Protein AF-A0A538ILQ4-F1 (afdb_monomer)

Mean predicted aligned error: 4.0 Å

Secondary structure (DSSP, 8-state):
---HHHH--TT--------S-STTTSSSHHHHHHHHHHHHHTT-

Radius of gyration: 11.78 Å; Cα contacts (8 Å, |Δi|>4): 13; chains: 1; bounding box: 23×19×32 Å

Solvent-accessible surface area (backbone atoms only — not comparable to full-atom values): 3112 Å² total; per-residue (Å²): 133,80,65,58,88,80,70,62,56,97,88,65,85,89,79,95,76,83,92,63,86,38,71,90,85,30,94,39,64,62,59,51,49,52,51,51,52,51,56,59,59,74,75,111

Structure (mmCIF, N/CA/C/O backbone):
data_AF-A0A538ILQ4-F1
#
_entry.id   AF-A0A538ILQ4-F1
#
loop_
_atom_site.group_PDB
_atom_site.id
_atom_site.type_symbol
_atom_site.label_atom_id
_atom_site.label_alt_id
_atom_site.label_comp_id
_atom_site.label_asym_id
_atom_site.label_entity_id
_atom_site.label_seq_id
_atom_site.pdbx_PDB_ins_code
_atom_site.Cartn_x
_atom_site.Cartn_y
_atom_site.Cartn_z
_atom_site.occupancy
_atom_site.B_iso_or_equiv
_atom_site.auth_seq_id
_atom_site.auth_comp_id
_atom_site.auth_asym_id
_atom_site.auth_atom_id
_atom_site.pdbx_PDB_model_num
ATOM 1 N N . VAL A 1 1 ? -2.882 -15.030 1.105 1.00 49.38 1 VAL A N 1
ATOM 2 C CA . VAL A 1 1 ? -2.803 -13.677 1.700 1.00 49.38 1 VAL A CA 1
ATOM 3 C C . VAL A 1 1 ? -4.076 -13.493 2.504 1.00 49.38 1 VAL A C 1
ATOM 5 O O . VAL A 1 1 ? -5.139 -13.676 1.925 1.00 49.38 1 VAL A O 1
ATOM 8 N N . ALA A 1 2 ? -3.976 -13.307 3.822 1.00 54.25 2 ALA A N 1
ATOM 9 C CA . ALA A 1 2 ? -5.139 -13.076 4.684 1.00 54.25 2 ALA A CA 1
ATOM 10 C C . ALA A 1 2 ? -5.781 -11.710 4.371 1.00 54.25 2 ALA A C 1
ATOM 12 O O . ALA A 1 2 ? -5.106 -10.821 3.845 1.00 54.25 2 ALA A O 1
ATOM 13 N N . SER A 1 3 ? -7.076 -11.557 4.656 1.00 71.56 3 SER A N 1
ATOM 14 C CA . SER A 1 3 ? -7.840 -10.330 4.408 1.00 71.56 3 SER A CA 1
ATOM 15 C C . SER A 1 3 ? -7.543 -9.291 5.491 1.00 71.56 3 SER A C 1
ATOM 17 O O . SER A 1 3 ? -8.357 -9.050 6.376 1.00 71.56 3 SER A O 1
ATOM 19 N N . VAL A 1 4 ? -6.381 -8.637 5.398 1.00 81.44 4 VAL A N 1
ATOM 20 C CA . VAL A 1 4 ? -5.920 -7.672 6.414 1.00 81.44 4 VAL A CA 1
ATOM 21 C C . VAL A 1 4 ? -6.960 -6.582 6.707 1.00 81.44 4 VAL A C 1
ATOM 23 O O . VAL A 1 4 ? -7.112 -6.184 7.849 1.00 81.44 4 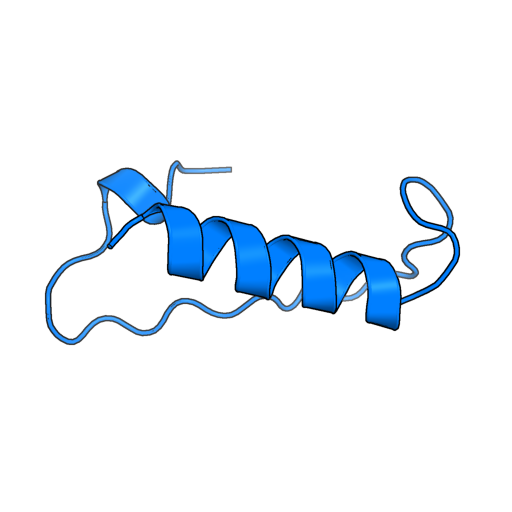VAL A O 1
ATOM 26 N N . ALA A 1 5 ? -7.721 -6.135 5.704 1.00 80.62 5 ALA A N 1
ATOM 27 C CA . ALA A 1 5 ? -8.748 -5.108 5.891 1.00 80.62 5 ALA A CA 1
ATOM 28 C C . ALA A 1 5 ? -9.923 -5.542 6.791 1.00 80.62 5 ALA A C 1
ATOM 30 O O . ALA A 1 5 ? -10.523 -4.695 7.438 1.00 80.62 5 ALA A O 1
ATOM 31 N N . ALA A 1 6 ? -10.264 -6.834 6.818 1.00 82.88 6 ALA A N 1
ATOM 32 C CA . ALA A 1 6 ? -11.366 -7.352 7.636 1.00 82.88 6 ALA A CA 1
ATOM 33 C C . ALA A 1 6 ? -10.908 -7.775 9.040 1.00 82.88 6 ALA A C 1
ATOM 35 O O . ALA A 1 6 ? -11.722 -7.811 9.958 1.00 82.88 6 ALA A O 1
ATOM 36 N N . ASP A 1 7 ? -9.619 -8.093 9.179 1.00 87.06 7 ASP A N 1
ATOM 37 C CA . ASP A 1 7 ? -9.033 -8.649 10.398 1.00 87.06 7 ASP A CA 1
ATOM 38 C C . ASP A 1 7 ? -8.309 -7.590 11.252 1.00 87.06 7 ASP A C 1
ATOM 40 O O . ASP A 1 7 ? -7.941 -7.881 12.385 1.00 87.06 7 ASP A O 1
ATOM 44 N N . ALA A 1 8 ? -8.059 -6.387 10.716 1.00 89.88 8 ALA A N 1
ATOM 45 C CA . ALA A 1 8 ? -7.354 -5.327 11.434 1.00 89.88 8 ALA A CA 1
ATOM 46 C C . ALA A 1 8 ? -8.232 -4.690 12.520 1.00 89.88 8 ALA A C 1
ATOM 48 O O . ALA A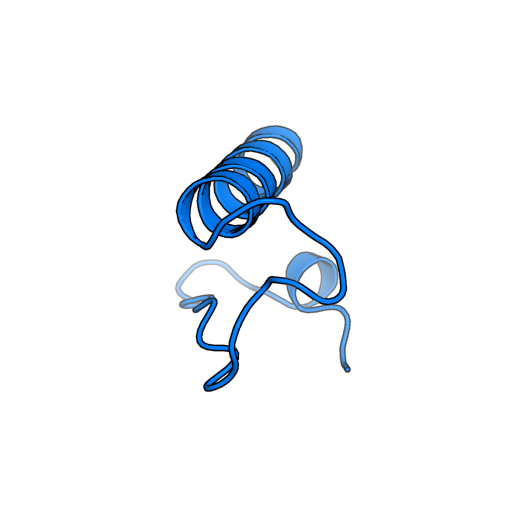 1 8 ? -9.371 -4.290 12.267 1.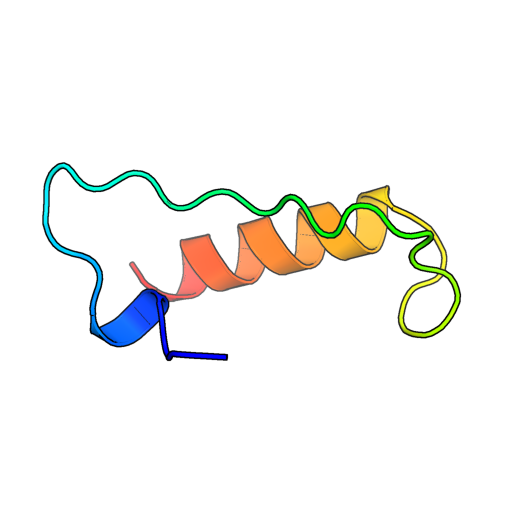00 89.88 8 ALA A O 1
ATOM 49 N N . GLU A 1 9 ? -7.662 -4.520 13.709 1.00 90.12 9 GLU A N 1
ATOM 50 C CA . GLU A 1 9 ? -8.314 -3.884 14.849 1.00 90.12 9 GLU A CA 1
ATOM 51 C C . GLU A 1 9 ? -7.743 -2.485 15.137 1.00 90.12 9 GLU A C 1
ATOM 53 O O . GLU A 1 9 ? -6.703 -2.061 14.621 1.00 90.12 9 GLU A O 1
ATOM 58 N N . ALA A 1 10 ? -8.439 -1.725 15.987 1.00 90.12 10 ALA A N 1
ATOM 59 C CA . ALA A 1 10 ? -7.961 -0.419 16.420 1.00 90.12 10 ALA A CA 1
ATOM 60 C C . ALA A 1 10 ? -6.626 -0.554 17.173 1.00 90.12 10 ALA A C 1
ATOM 62 O O . A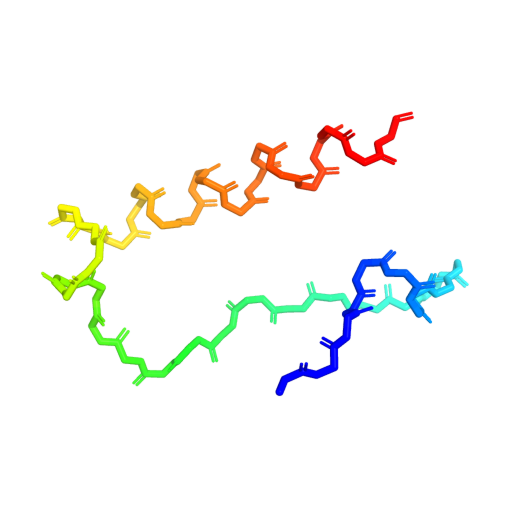LA A 1 10 ? -6.563 -1.156 18.243 1.00 90.12 10 ALA A O 1
ATOM 63 N N . GLY A 1 11 ? -5.574 0.065 16.634 1.00 91.81 11 GLY A N 1
ATOM 64 C CA . GLY A 1 11 ? -4.212 -0.011 17.172 1.00 91.81 11 GLY A CA 1
ATOM 65 C C . GLY A 1 11 ? -3.252 -0.841 16.319 1.00 91.81 11 GLY A C 1
ATOM 66 O O . GLY A 1 11 ? -2.041 -0.719 16.507 1.00 91.81 11 GLY A O 1
ATOM 67 N N . ASP A 1 12 ? -3.760 -1.606 15.350 1.00 93.00 12 ASP A N 1
ATOM 68 C CA . ASP A 1 12 ? -2.923 -2.343 14.408 1.00 93.00 12 ASP A CA 1
ATOM 69 C C . ASP A 1 12 ? -2.253 -1.429 13.377 1.00 93.00 12 ASP A C 1
ATOM 71 O O . ASP A 1 12 ? -2.743 -0.356 13.015 1.00 93.00 12 ASP A O 1
ATOM 75 N N . VAL A 1 13 ? -1.115 -1.897 12.858 1.00 91.88 13 VAL A N 1
ATOM 76 C CA . VAL A 1 13 ? -0.395 -1.249 11.760 1.00 91.88 13 VAL A CA 1
ATOM 77 C C . VAL A 1 13 ? -0.427 -2.151 10.535 1.00 91.88 13 VAL A C 1
ATOM 79 O O . VAL A 1 13 ? 0.129 -3.248 10.534 1.00 91.88 13 VAL A O 1
ATOM 82 N N . VAL A 1 14 ? -1.017 -1.644 9.454 1.00 91.94 14 VAL A N 1
ATOM 83 C CA . VAL A 1 14 ? -1.028 -2.305 8.147 1.00 91.94 14 VAL A CA 1
ATOM 84 C C . VAL A 1 14 ? 0.034 -1.674 7.248 1.00 91.94 14 VAL A C 1
ATOM 86 O O . VAL A 1 14 ? -0.021 -0.483 6.948 1.00 91.94 14 VAL A O 1
ATOM 89 N N . LEU A 1 15 ? 1.003 -2.479 6.800 1.00 93.75 15 LEU A N 1
ATOM 90 C CA . LEU A 1 15 ? 2.114 -2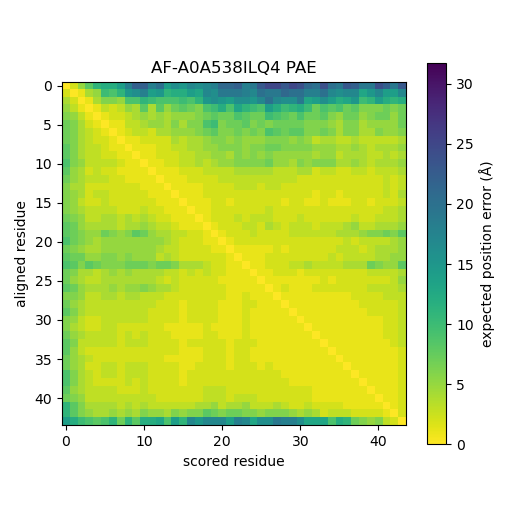.037 5.953 1.00 93.75 15 LEU A CA 1
ATOM 91 C C . LEU A 1 15 ? 2.069 -2.700 4.573 1.00 93.75 15 LEU A C 1
ATOM 93 O O . LEU A 1 15 ? 2.149 -3.923 4.455 1.00 93.75 15 LEU A O 1
ATOM 97 N N . LEU A 1 16 ? 2.063 -1.885 3.517 1.00 94.81 16 LEU A N 1
ATOM 98 C CA . L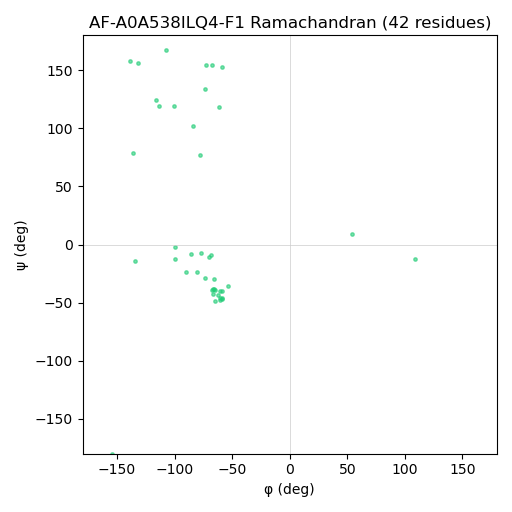EU A 1 16 ? 2.344 -2.348 2.160 1.00 94.81 16 LEU A CA 1
ATOM 99 C C . LEU A 1 16 ? 3.864 -2.396 1.918 1.00 94.81 16 LEU A C 1
ATOM 101 O O . LEU A 1 16 ? 4.486 -1.368 1.660 1.00 94.81 16 LEU A O 1
ATOM 105 N N . SER A 1 17 ? 4.458 -3.593 1.967 1.00 94.88 17 SER A N 1
ATOM 106 C CA . SER A 1 17 ? 5.882 -3.829 1.664 1.00 94.88 17 SER A CA 1
ATOM 107 C C . SER A 1 17 ? 6.070 -5.080 0.787 1.00 94.88 17 SER A C 1
ATOM 109 O O . SER A 1 17 ? 6.393 -6.156 1.287 1.00 94.88 17 SER A O 1
ATOM 111 N N . PRO A 1 18 ? 5.831 -4.980 -0.535 1.00 92.50 18 PRO A N 1
ATOM 11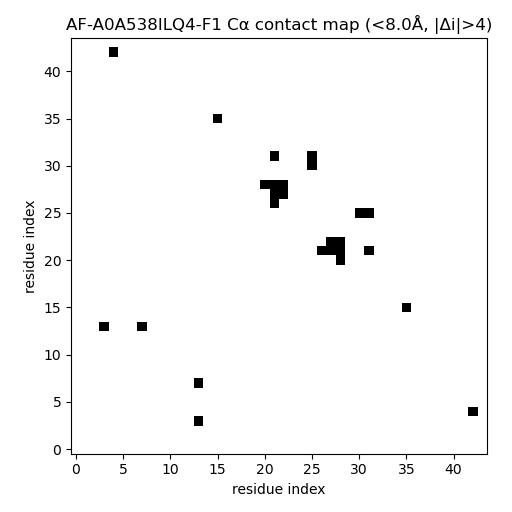2 C CA . PRO A 1 18 ? 5.798 -6.140 -1.430 1.00 92.50 18 PRO A CA 1
ATOM 113 C C . PRO A 1 18 ? 7.180 -6.691 -1.812 1.00 92.50 18 PRO A C 1
ATOM 115 O O . PRO A 1 18 ? 7.238 -7.715 -2.481 1.00 92.50 18 PRO A O 1
ATOM 118 N N . ALA A 1 19 ? 8.279 -6.013 -1.451 1.00 94.50 19 ALA A N 1
ATOM 119 C CA . ALA A 1 19 ? 9.669 -6.386 -1.770 1.00 94.50 19 ALA A CA 1
ATOM 120 C C . ALA A 1 19 ? 9.993 -6.619 -3.270 1.00 94.50 19 ALA A C 1
ATOM 122 O O . ALA A 1 19 ? 11.095 -7.051 -3.602 1.00 94.50 19 ALA A O 1
ATOM 123 N N . CYS A 1 20 ? 9.065 -6.283 -4.173 1.00 93.88 20 CYS A N 1
ATOM 124 C CA . CYS A 1 20 ? 9.136 -6.547 -5.610 1.00 93.88 20 CYS A CA 1
ATOM 125 C C . CYS A 1 20 ? 8.803 -5.299 -6.446 1.00 93.88 20 CYS A C 1
ATOM 127 O O . CYS A 1 20 ? 8.068 -4.397 -6.004 1.00 93.88 20 CYS A O 1
ATOM 129 N N . ALA A 1 21 ? 9.302 -5.288 -7.688 1.00 95.00 21 ALA A N 1
ATOM 130 C CA . ALA A 1 21 ? 8.893 -4.334 -8.720 1.00 95.00 21 ALA A CA 1
ATOM 131 C C . ALA A 1 21 ? 7.380 -4.433 -8.981 1.00 95.00 21 ALA A C 1
ATOM 133 O O . ALA A 1 21 ? 6.778 -5.469 -8.719 1.00 95.00 21 ALA A O 1
ATOM 134 N N . SER A 1 22 ? 6.760 -3.345 -9.437 1.00 96.31 22 SER A N 1
ATOM 135 C CA . SER A 1 22 ? 5.303 -3.250 -9.618 1.00 96.31 22 SER A CA 1
ATOM 136 C C . SER A 1 22 ? 4.830 -3.449 -11.060 1.00 96.31 22 SER A C 1
ATOM 138 O O . SER A 1 22 ? 3.628 -3.418 -11.306 1.00 96.31 22 SER A O 1
ATOM 140 N N . PHE A 1 23 ? 5.755 -3.639 -12.004 1.00 95.62 23 PHE A N 1
ATOM 141 C CA . PHE A 1 23 ? 5.488 -3.607 -13.449 1.00 95.62 23 PHE A CA 1
ATOM 142 C C . PHE A 1 23 ? 4.641 -4.767 -13.982 1.00 95.62 23 PHE A C 1
ATOM 144 O O . PHE A 1 23 ? 4.245 -4.763 -15.143 1.00 95.62 23 PHE A O 1
ATOM 151 N N . ASP A 1 24 ? 4.382 -5.773 -13.156 1.00 94.69 24 ASP A N 1
ATOM 152 C CA . ASP A 1 24 ? 3.479 -6.875 -13.463 1.00 94.69 24 ASP A CA 1
ATOM 153 C C . ASP A 1 24 ? 2.001 -6.456 -13.418 1.00 94.69 24 ASP A C 1
ATOM 155 O O . ASP A 1 24 ? 1.182 -7.038 -14.128 1.00 94.69 24 ASP A O 1
ATOM 159 N N . GLN A 1 25 ? 1.657 -5.450 -12.605 1.00 95.50 25 GLN A N 1
ATOM 160 C CA . GLN A 1 25 ? 0.268 -5.036 -12.362 1.00 95.50 25 GLN A CA 1
ATOM 161 C C . GLN A 1 25 ? 0.038 -3.518 -12.423 1.00 95.50 25 GLN A C 1
ATOM 163 O O . GLN A 1 25 ? -1.110 -3.086 -12.503 1.00 95.50 25 GLN A O 1
ATOM 168 N N . PHE A 1 26 ? 1.100 -2.713 -12.393 1.00 96.44 26 PHE A N 1
ATOM 169 C CA . PHE A 1 26 ? 1.049 -1.251 -12.343 1.00 96.44 26 PHE A CA 1
ATOM 170 C C . PHE A 1 26 ? 2.102 -0.644 -13.270 1.00 96.44 26 PHE A C 1
ATOM 172 O O . PHE A 1 26 ? 3.111 -1.278 -13.580 1.00 96.44 26 PHE A O 1
ATOM 179 N N . ARG A 1 27 ? 1.908 0.608 -13.688 1.00 97.19 27 ARG A N 1
ATOM 180 C CA . ARG A 1 27 ? 2.896 1.342 -14.489 1.00 97.19 27 ARG A CA 1
ATOM 181 C C . ARG A 1 27 ? 4.186 1.598 -13.716 1.00 97.19 27 ARG A C 1
ATOM 183 O O . ARG A 1 27 ? 5.263 1.542 -14.300 1.00 97.19 27 ARG A O 1
ATOM 190 N N . ASP A 1 28 ? 4.070 1.916 -12.434 1.00 97.44 28 ASP A N 1
ATOM 191 C CA . ASP A 1 28 ? 5.167 2.320 -11.555 1.00 97.44 28 ASP A CA 1
ATOM 192 C C . ASP A 1 28 ? 4.830 1.999 -10.085 1.00 97.44 28 ASP A C 1
ATOM 194 O O . ASP A 1 28 ? 3.828 1.334 -9.792 1.00 97.44 28 ASP A O 1
ATOM 198 N N . PHE A 1 29 ? 5.731 2.308 -9.145 1.00 96.50 29 PHE A N 1
ATOM 199 C CA . PHE A 1 29 ? 5.506 1.968 -7.734 1.00 96.50 29 PHE A CA 1
ATOM 200 C C . PHE A 1 29 ? 4.588 2.987 -7.049 1.00 96.50 29 PHE A C 1
ATOM 202 O O . PHE A 1 29 ? 3.934 2.647 -6.059 1.00 96.50 29 PHE A O 1
ATOM 209 N N . GLU A 1 30 ? 4.530 4.208 -7.577 1.00 98.06 30 GLU A N 1
ATOM 210 C CA . GLU A 1 30 ? 3.664 5.290 -7.136 1.00 98.06 30 GLU A CA 1
ATOM 211 C C . GLU A 1 30 ? 2.196 4.937 -7.364 1.00 98.06 30 GLU A C 1
ATOM 213 O O . GLU A 1 30 ? 1.422 4.984 -6.413 1.00 98.06 30 GLU A O 1
ATOM 218 N N . GLU A 1 31 ? 1.825 4.463 -8.557 1.00 98.25 31 GLU A N 1
ATOM 219 C CA . GLU A 1 31 ? 0.461 4.027 -8.880 1.00 98.25 31 GLU A CA 1
ATOM 220 C C . GLU A 1 31 ? -0.008 2.895 -7.952 1.00 98.25 31 GLU A C 1
ATOM 222 O O . GLU A 1 31 ? -1.144 2.902 -7.464 1.00 98.25 31 GLU A O 1
ATOM 227 N N . ARG A 1 32 ? 0.883 1.946 -7.632 1.00 98.25 32 ARG A N 1
ATOM 228 C CA . ARG A 1 32 ? 0.609 0.884 -6.650 1.00 98.25 32 ARG A CA 1
ATOM 229 C C . ARG A 1 32 ? 0.356 1.461 -5.253 1.00 98.25 32 ARG A C 1
ATOM 231 O O . ARG A 1 32 ? -0.567 1.029 -4.562 1.00 98.25 32 ARG A O 1
ATOM 238 N N . GLY A 1 33 ? 1.169 2.431 -4.835 1.00 97.12 33 GLY A N 1
ATOM 239 C CA . GLY A 1 33 ? 1.028 3.114 -3.547 1.00 97.12 33 GLY A CA 1
ATOM 240 C C . GLY A 1 33 ? -0.245 3.958 -3.450 1.00 97.12 33 GLY A C 1
ATOM 241 O O . GLY A 1 33 ? -0.944 3.904 -2.440 1.00 97.12 33 GLY A O 1
ATOM 242 N N . ASP A 1 34 ? -0.586 4.691 -4.504 1.00 98.12 34 ASP A N 1
ATOM 243 C CA . ASP A 1 34 ? -1.801 5.504 -4.577 1.00 98.12 34 ASP A CA 1
ATOM 244 C C . ASP A 1 34 ? -3.055 4.634 -4.587 1.00 98.12 34 ASP A C 1
ATOM 246 O O . ASP A 1 34 ? -4.026 4.939 -3.893 1.00 98.12 34 ASP A O 1
ATOM 250 N N . THR A 1 35 ? -3.005 3.491 -5.275 1.00 96.69 35 THR A N 1
ATOM 251 C CA . THR A 1 35 ? -4.069 2.484 -5.212 1.00 96.69 35 THR A CA 1
ATOM 252 C C . THR A 1 35 ? -4.277 1.992 -3.780 1.00 96.69 35 THR A C 1
ATOM 254 O O . THR A 1 35 ? -5.414 1.951 -3.317 1.00 96.69 35 THR A O 1
ATOM 257 N N . PHE A 1 36 ? -3.205 1.678 -3.045 1.00 95.25 36 PHE A N 1
ATOM 258 C CA . PHE A 1 36 ? -3.308 1.294 -1.634 1.00 95.25 36 PHE A CA 1
ATOM 259 C C . PHE A 1 36 ? -3.919 2.400 -0.770 1.00 95.25 36 PHE A C 1
ATOM 261 O O . PHE A 1 36 ? -4.833 2.123 0.001 1.00 95.25 36 PHE A O 1
ATOM 268 N N . ARG A 1 37 ? -3.482 3.657 -0.930 1.00 95.56 37 ARG A N 1
ATOM 269 C CA . ARG A 1 37 ? -4.059 4.798 -0.196 1.00 95.56 37 ARG A CA 1
ATOM 270 C C . ARG A 1 37 ? -5.551 4.948 -0.457 1.00 95.56 37 ARG A C 1
ATOM 272 O O . ARG A 1 37 ? -6.305 5.101 0.497 1.00 95.56 37 ARG A O 1
ATOM 279 N N . ARG A 1 38 ? -5.969 4.877 -1.724 1.00 96.31 38 ARG A N 1
ATOM 280 C CA . ARG A 1 38 ? -7.381 4.973 -2.107 1.00 96.31 38 ARG A CA 1
ATOM 281 C C . ARG A 1 38 ? -8.200 3.857 -1.468 1.00 96.31 38 ARG A C 1
ATOM 283 O O . ARG A 1 38 ? -9.217 4.135 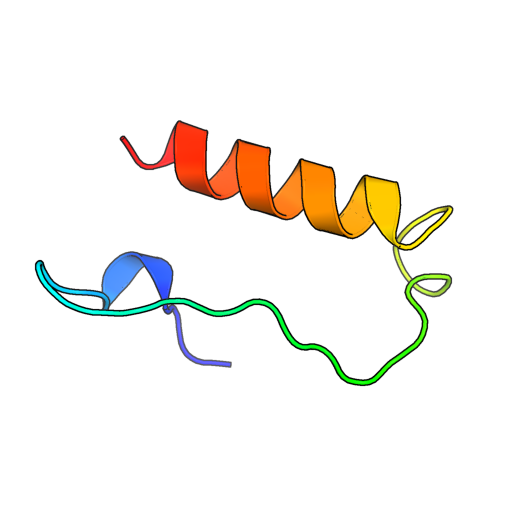-0.857 1.00 96.31 38 ARG A O 1
ATOM 290 N N . LEU A 1 39 ? -7.725 2.613 -1.547 1.00 93.19 39 LEU A N 1
ATOM 291 C CA . LEU A 1 39 ? -8.414 1.476 -0.934 1.00 93.19 39 LEU A CA 1
ATOM 292 C C . LEU A 1 39 ? -8.547 1.632 0.586 1.00 93.19 39 LEU A C 1
ATOM 294 O O . LEU A 1 39 ? -9.595 1.313 1.124 1.00 93.19 39 LEU A O 1
ATOM 298 N N . VAL A 1 40 ? -7.518 2.139 1.273 1.00 92.00 40 VAL A N 1
ATOM 299 C CA . VAL A 1 40 ? -7.587 2.403 2.720 1.00 92.00 40 VAL A CA 1
ATOM 300 C C . VAL A 1 40 ? -8.563 3.539 3.045 1.00 92.00 40 VAL A C 1
ATOM 302 O O . VAL A 1 40 ? -9.295 3.444 4.023 1.00 92.00 40 VAL A O 1
ATOM 305 N N . GLN A 1 41 ? -8.607 4.593 2.228 1.00 92.19 41 GLN A N 1
ATOM 306 C CA . GLN A 1 41 ? -9.574 5.686 2.385 1.00 92.19 41 GLN A CA 1
ATOM 307 C C . GLN A 1 41 ? -11.016 5.218 2.155 1.00 92.19 41 GLN A C 1
ATOM 309 O O . GLN A 1 41 ? -11.899 5.634 2.894 1.00 92.19 41 GLN A O 1
ATOM 314 N N . ASP A 1 42 ? -11.240 4.320 1.192 1.00 91.62 42 ASP A N 1
ATOM 315 C CA . ASP A 1 42 ? -12.559 3.755 0.877 1.00 91.62 42 ASP A CA 1
ATOM 316 C C . ASP A 1 42 ? -13.084 2.792 1.977 1.00 91.62 42 ASP A C 1
ATOM 318 O O . ASP A 1 42 ? -14.248 2.398 1.937 1.00 91.62 42 ASP A O 1
ATOM 322 N N . LEU A 1 43 ? -12.248 2.390 2.950 1.00 84.19 43 LEU A N 1
ATOM 323 C CA . LEU A 1 43 ? -12.637 1.542 4.093 1.00 84.19 43 LEU A CA 1
ATOM 324 C C . LEU A 1 43 ? -13.204 2.328 5.291 1.00 84.19 43 LEU A C 1
ATOM 326 O O . LEU A 1 43 ? -13.652 1.702 6.252 1.00 84.19 43 LEU A O 1
ATOM 330 N N . THR A 1 44 ? -13.147 3.664 5.261 1.00 63.59 44 THR A N 1
ATOM 331 C CA . THR A 1 44 ? -13.624 4.555 6.339 1.00 63.59 44 THR A CA 1
ATOM 332 C C . THR A 1 44 ? -14.971 5.166 5.979 1.00 63.59 44 THR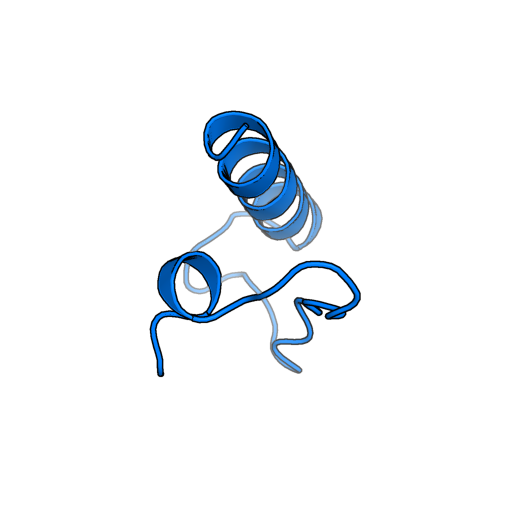 A C 1
ATOM 334 O O . THR A 1 44 ? -15.832 5.252 6.883 1.00 63.59 44 THR A O 1
#

Foldseek 3Di:
DDPCLVPDDPPDDDDDDPVDFDVVPDPGVVRVVVVVVVVVVVSD

pLDDT: mean 90.12, std 10.83, range [49.38, 98.25]

Sequence (44 aa):
VASVAADAEAGDVVLLSPACASFDQFRDFEERGDTFRRLVQDLT